Protein AF-A0AA88XIC8-F1 (afdb_monomer)

Sequence (146 aa):
MYLVDIFAEWHKADPNVLYVILGPVVSLILNKCSDKVARLMLDGIIYMNELSQEDTHACMRQSFSLVNSSISEGMAAVILEAMDLCIPVIARQNDGNCSLISNGNTGFIYNTPQVGTYDKGSAVLLSLLVFVLPSICLSVSPFFVC

Structure (mmCIF, N/CA/C/O backbone):
data_AF-A0AA88XIC8-F1
#
_entry.id   AF-A0AA88XIC8-F1
#
loop_
_atom_site.group_PDB
_atom_site.id
_atom_site.type_symbol
_atom_site.label_atom_id
_atom_site.label_alt_id
_atom_site.label_comp_id
_atom_site.label_asym_id
_atom_site.label_entity_id
_atom_site.label_seq_id
_atom_site.pdbx_PDB_ins_code
_atom_site.Cartn_x
_atom_site.Cartn_y
_atom_site.Cartn_z
_atom_site.occupancy
_atom_site.B_iso_or_equiv
_atom_site.auth_seq_id
_atom_site.auth_comp_id
_atom_site.auth_asym_id
_atom_site.auth_atom_id
_atom_site.pdbx_PDB_model_num
ATOM 1 N N . MET A 1 1 ? 11.951 -7.388 -1.186 1.00 57.19 1 MET A N 1
ATOM 2 C CA . MET A 1 1 ? 11.344 -6.454 -2.161 1.00 57.19 1 MET A CA 1
ATOM 3 C C . MET A 1 1 ? 10.651 -7.257 -3.271 1.00 57.19 1 MET A C 1
ATOM 5 O O . MET A 1 1 ? 10.940 -7.074 -4.437 1.00 57.19 1 MET A O 1
ATOM 9 N N . TYR A 1 2 ? 9.778 -8.198 -2.894 1.00 66.81 2 TYR A N 1
ATOM 10 C CA . TYR A 1 2 ? 9.186 -9.186 -3.814 1.00 66.81 2 TYR A CA 1
ATOM 11 C C . TYR A 1 2 ? 8.039 -8.608 -4.655 1.00 66.81 2 TYR A C 1
ATOM 13 O O . TYR A 1 2 ? 7.889 -8.949 -5.818 1.00 66.81 2 TYR A O 1
ATOM 21 N N . LEU A 1 3 ? 7.262 -7.688 -4.078 1.00 77.75 3 LEU A N 1
ATOM 22 C CA . LEU A 1 3 ? 6.102 -7.105 -4.751 1.00 77.75 3 LEU A CA 1
ATOM 23 C C . LEU A 1 3 ? 6.481 -6.193 -5.920 1.00 77.75 3 LEU A C 1
ATOM 25 O O . LEU A 1 3 ? 5.760 -6.157 -6.903 1.00 77.75 3 LEU A O 1
ATOM 29 N N . VAL A 1 4 ? 7.621 -5.504 -5.842 1.00 81.00 4 VAL A N 1
ATOM 30 C CA . VAL A 1 4 ? 8.040 -4.547 -6.877 1.00 81.00 4 VAL A CA 1
ATOM 31 C C . VAL A 1 4 ? 8.183 -5.222 -8.243 1.00 81.00 4 VAL A C 1
ATOM 33 O O . VAL A 1 4 ? 7.663 -4.708 -9.223 1.00 81.00 4 VAL A O 1
ATOM 36 N N . ASP A 1 5 ? 8.798 -6.405 -8.303 1.00 82.88 5 ASP A N 1
ATOM 37 C CA . ASP A 1 5 ? 8.941 -7.131 -9.573 1.00 82.88 5 ASP A CA 1
ATOM 38 C C . ASP A 1 5 ? 7.580 -7.564 -10.127 1.00 82.88 5 ASP A C 1
ATOM 40 O O . ASP A 1 5 ? 7.317 -7.421 -11.315 1.00 82.88 5 ASP A O 1
ATOM 44 N N . ILE A 1 6 ? 6.695 -8.066 -9.261 1.00 83.88 6 ILE A N 1
ATOM 45 C CA . ILE A 1 6 ? 5.367 -8.547 -9.664 1.00 83.88 6 ILE A CA 1
ATOM 46 C C . ILE A 1 6 ? 4.517 -7.403 -10.206 1.00 83.88 6 ILE A C 1
ATOM 48 O O . ILE A 1 6 ? 3.897 -7.556 -11.253 1.00 83.88 6 ILE A O 1
ATOM 52 N N . PHE A 1 7 ? 4.500 -6.260 -9.521 1.00 85.38 7 PHE A N 1
ATOM 53 C CA . PHE A 1 7 ? 3.735 -5.103 -9.972 1.00 85.38 7 PHE A CA 1
ATOM 54 C C . PHE A 1 7 ? 4.304 -4.492 -11.250 1.00 85.38 7 PHE A C 1
ATOM 56 O O . PHE A 1 7 ? 3.524 -4.066 -12.094 1.00 85.38 7 PHE A O 1
ATOM 63 N N . ALA A 1 8 ? 5.626 -4.509 -11.440 1.00 87.50 8 ALA A N 1
ATOM 64 C CA . ALA A 1 8 ? 6.226 -4.103 -12.707 1.00 87.50 8 ALA A CA 1
ATOM 65 C C . ALA A 1 8 ? 5.804 -5.040 -13.856 1.00 87.50 8 ALA A C 1
ATOM 67 O O . ALA A 1 8 ? 5.477 -4.580 -14.947 1.00 87.50 8 ALA A O 1
ATOM 68 N N . GLU A 1 9 ? 5.749 -6.356 -13.620 1.00 88.00 9 GLU A N 1
ATOM 69 C CA . GLU A 1 9 ? 5.227 -7.311 -14.608 1.00 88.00 9 GLU A CA 1
ATOM 70 C C . GLU A 1 9 ? 3.726 -7.118 -14.872 1.00 88.00 9 GLU A C 1
ATOM 72 O O . GLU A 1 9 ? 3.288 -7.170 -16.020 1.00 88.00 9 GLU A O 1
ATOM 77 N N . TRP A 1 10 ? 2.926 -6.842 -13.840 1.00 88.1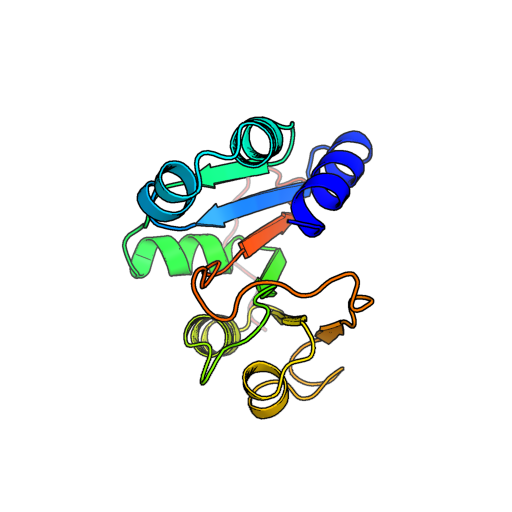2 10 TRP A N 1
ATOM 78 C CA . TRP A 1 10 ? 1.502 -6.544 -14.008 1.00 88.12 10 TRP A CA 1
ATOM 79 C C . TRP A 1 10 ? 1.271 -5.239 -14.766 1.00 88.12 10 TRP A C 1
ATOM 81 O O . TRP A 1 10 ? 0.399 -5.206 -15.626 1.00 88.12 10 TRP A O 1
ATOM 91 N N . HIS A 1 11 ? 2.088 -4.212 -14.531 1.00 88.31 11 HIS A N 1
ATOM 92 C CA . HIS A 1 11 ? 2.023 -2.956 -15.273 1.00 88.31 11 HIS A CA 1
ATOM 93 C C . HIS A 1 11 ? 2.295 -3.144 -16.772 1.00 88.31 11 HIS A C 1
ATOM 95 O O . HIS A 1 11 ? 1.649 -2.519 -17.610 1.00 88.31 11 HIS A O 1
ATOM 101 N N . LYS A 1 12 ? 3.214 -4.050 -17.141 1.00 90.88 12 LYS A N 1
ATOM 102 C CA . LYS A 1 12 ? 3.451 -4.399 -18.554 1.00 90.88 12 LYS A CA 1
ATOM 103 C C . LYS A 1 12 ? 2.220 -5.024 -19.214 1.00 90.88 12 LYS A C 1
ATOM 105 O O . LYS A 1 12 ? 2.022 -4.841 -20.412 1.00 90.88 12 LYS A O 1
ATOM 110 N N . ALA A 1 13 ? 1.432 -5.787 -18.456 1.00 90.12 13 ALA A N 1
ATOM 111 C CA . ALA A 1 13 ? 0.201 -6.406 -18.942 1.00 90.12 13 ALA A CA 1
ATOM 112 C C . ALA A 1 13 ? -0.984 -5.423 -18.953 1.00 90.12 13 ALA A C 1
ATOM 114 O O . ALA A 1 13 ? -1.810 -5.476 -19.863 1.00 90.12 13 ALA A O 1
ATOM 115 N N . ASP A 1 14 ? -1.050 -4.527 -17.969 1.00 85.62 14 ASP A N 1
ATOM 116 C CA . ASP A 1 14 ? -2.059 -3.479 -17.838 1.00 85.62 14 ASP A CA 1
ATOM 117 C C . ASP A 1 14 ? -1.420 -2.182 -17.299 1.00 85.62 14 ASP A C 1
ATOM 119 O O . ASP A 1 14 ? -1.152 -2.081 -16.096 1.00 85.62 14 ASP A O 1
ATOM 123 N N . PRO A 1 15 ? -1.222 -1.156 -18.153 1.00 87.19 15 PRO A N 1
ATOM 124 C CA . PRO A 1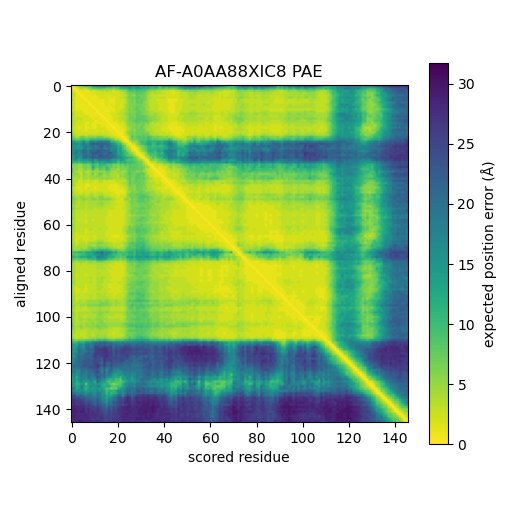 15 ? -0.614 0.116 -17.756 1.00 87.19 15 PRO A CA 1
ATOM 125 C C . PRO A 1 15 ? -1.378 0.887 -16.670 1.00 87.19 15 PRO A C 1
ATOM 127 O O . PRO A 1 15 ? -0.850 1.852 -16.118 1.00 87.19 15 PRO A O 1
ATOM 130 N N . ASN A 1 16 ? -2.615 0.495 -16.353 1.00 83.56 16 ASN A N 1
ATOM 131 C CA . ASN A 1 16 ? -3.384 1.103 -15.270 1.00 83.56 16 ASN A CA 1
ATOM 132 C C . ASN A 1 16 ? -2.979 0.591 -13.880 1.00 83.56 16 ASN A C 1
ATOM 134 O O . ASN A 1 16 ? -3.375 1.185 -12.875 1.00 83.56 16 ASN A O 1
ATOM 138 N N . VAL A 1 17 ? -2.209 -0.499 -13.807 1.00 85.06 17 VAL A N 1
ATOM 139 C CA . VAL A 1 17 ? -1.696 -1.047 -12.551 1.00 85.06 17 VAL A CA 1
ATOM 140 C C . VAL A 1 17 ? -0.451 -0.272 -12.145 1.00 85.06 17 VAL A C 1
ATOM 142 O O . VAL A 1 17 ? 0.592 -0.371 -12.781 1.00 85.06 17 VAL A O 1
ATOM 145 N N . LEU A 1 18 ? -0.553 0.486 -11.062 1.00 86.94 18 LEU A N 1
ATOM 146 C CA . LEU A 1 18 ? 0.531 1.266 -10.486 1.00 86.94 18 LEU A CA 1
ATOM 147 C C . LEU A 1 18 ? 0.768 0.843 -9.039 1.00 86.94 18 LEU A C 1
ATOM 149 O O . LEU A 1 18 ? -0.158 0.680 -8.238 1.00 86.94 18 LEU A O 1
ATOM 153 N N . TYR A 1 19 ? 2.041 0.712 -8.690 1.00 87.12 19 TYR A N 1
ATOM 154 C CA . TYR A 1 19 ? 2.483 0.421 -7.341 1.00 87.12 19 TYR A CA 1
ATOM 155 C C . TYR A 1 19 ? 3.168 1.636 -6.742 1.00 87.12 19 TYR A C 1
ATOM 157 O O . TYR A 1 19 ? 4.304 1.968 -7.086 1.00 87.12 19 TYR A O 1
ATOM 165 N N . VAL A 1 20 ? 2.450 2.307 -5.847 1.00 86.25 20 VAL A N 1
ATOM 166 C CA . VAL A 1 20 ? 2.884 3.549 -5.223 1.00 86.25 20 VAL A CA 1
ATOM 167 C C . VAL A 1 20 ? 3.435 3.250 -3.837 1.00 86.25 20 VAL A C 1
ATOM 169 O O . VAL A 1 20 ? 2.780 2.656 -2.983 1.00 86.25 20 VAL A O 1
ATOM 172 N N . ILE A 1 21 ? 4.663 3.685 -3.605 1.00 83.62 21 ILE A N 1
ATOM 173 C CA . ILE A 1 21 ? 5.388 3.497 -2.359 1.00 83.62 21 ILE A CA 1
ATOM 174 C C . ILE A 1 21 ? 5.572 4.867 -1.722 1.00 83.62 21 ILE A C 1
ATOM 176 O O . ILE A 1 21 ? 6.257 5.720 -2.287 1.00 83.62 21 ILE A O 1
ATOM 180 N N . LEU A 1 22 ? 4.975 5.059 -0.547 1.00 82.31 22 LEU A N 1
ATOM 181 C CA . LEU A 1 22 ? 5.125 6.272 0.248 1.00 82.31 22 LEU A CA 1
ATOM 182 C C . LEU A 1 22 ? 6.077 6.003 1.409 1.00 82.31 22 LEU A C 1
ATOM 184 O O . LEU A 1 22 ? 5.853 5.099 2.211 1.00 82.31 22 LEU A O 1
ATOM 188 N N . GLY A 1 23 ? 7.134 6.799 1.528 1.00 74.00 23 GLY A N 1
ATOM 189 C CA . GLY A 1 23 ? 7.988 6.737 2.708 1.00 74.00 23 GLY A CA 1
ATOM 190 C C . GLY A 1 23 ? 9.270 7.547 2.574 1.00 74.00 23 GLY A C 1
ATOM 191 O O . GLY A 1 23 ? 9.629 7.965 1.475 1.00 74.00 23 GLY A O 1
ATOM 192 N N . PRO A 1 24 ? 10.005 7.754 3.675 1.00 67.06 24 PRO A N 1
ATOM 193 C CA . PRO A 1 24 ? 11.195 8.594 3.681 1.00 67.06 24 PRO A CA 1
ATOM 194 C C . PRO A 1 24 ? 12.310 8.023 2.796 1.00 67.06 24 PRO A C 1
ATOM 196 O O . PRO A 1 24 ? 12.721 6.866 2.963 1.00 67.06 24 PRO A O 1
ATOM 199 N N . VAL A 1 25 ? 12.863 8.874 1.919 1.00 56.78 25 VAL A N 1
ATOM 200 C CA . VAL A 1 25 ? 13.970 8.558 0.978 1.00 56.78 25 VAL A CA 1
ATOM 201 C C . VAL A 1 25 ? 15.170 7.914 1.692 1.00 56.78 25 VAL A C 1
ATOM 203 O O . VAL A 1 25 ? 15.865 7.052 1.148 1.00 56.78 25 VAL A O 1
ATOM 206 N N . VAL A 1 26 ? 15.389 8.284 2.956 1.00 51.12 26 VAL A N 1
ATOM 207 C CA . VAL A 1 26 ? 16.479 7.790 3.813 1.00 51.12 26 VAL A CA 1
ATOM 208 C C . VAL A 1 26 ? 16.454 6.262 3.978 1.00 51.12 26 VAL A C 1
ATOM 210 O O . VAL A 1 26 ? 17.516 5.640 4.044 1.00 51.12 26 VAL A O 1
ATOM 213 N N . SER A 1 27 ? 15.275 5.630 3.959 1.00 52.34 27 SER A N 1
ATOM 214 C CA . SER A 1 27 ? 15.130 4.169 4.084 1.00 52.34 27 SER A CA 1
ATOM 215 C C . SER A 1 27 ? 15.763 3.385 2.917 1.00 52.34 27 SER A C 1
ATOM 217 O O . SER A 1 27 ? 16.226 2.250 3.090 1.00 52.34 27 SER A O 1
ATOM 219 N N . LEU A 1 28 ? 15.855 4.010 1.740 1.00 53.19 28 LEU A N 1
ATOM 220 C CA . LEU A 1 28 ? 16.453 3.434 0.534 1.00 53.19 28 LEU A CA 1
ATOM 221 C C . LEU A 1 28 ? 17.954 3.679 0.457 1.00 53.19 28 LEU A C 1
ATOM 223 O O . LEU A 1 28 ? 18.714 2.762 0.142 1.00 53.19 28 LEU A O 1
ATOM 227 N N . ILE A 1 29 ? 18.382 4.900 0.786 1.00 46.38 29 ILE A N 1
ATOM 228 C CA . ILE A 1 29 ? 19.786 5.317 0.702 1.00 46.38 29 ILE A CA 1
ATOM 229 C C . ILE A 1 29 ? 20.647 4.561 1.721 1.00 46.38 29 ILE A C 1
ATOM 231 O O . ILE A 1 29 ? 21.748 4.119 1.385 1.00 46.38 29 ILE A O 1
ATOM 235 N N . LEU A 1 30 ? 20.146 4.352 2.946 1.00 46.59 30 LEU A N 1
ATOM 236 C CA . LEU A 1 30 ? 20.901 3.675 4.009 1.00 46.59 30 LEU A CA 1
ATOM 237 C C . LEU A 1 30 ? 21.302 2.242 3.646 1.00 46.59 30 LEU A C 1
ATOM 239 O O . LEU A 1 30 ? 22.340 1.762 4.092 1.00 46.59 30 LEU A O 1
ATOM 243 N N . ASN A 1 31 ? 20.516 1.572 2.803 1.00 51.25 31 ASN A N 1
ATOM 244 C CA . ASN A 1 31 ? 20.767 0.182 2.455 1.00 51.25 31 ASN A CA 1
ATOM 245 C C 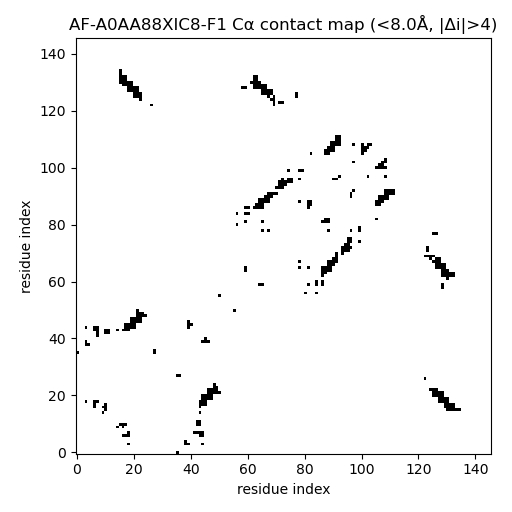. ASN A 1 31 ? 21.819 -0.014 1.352 1.00 51.25 31 ASN A C 1
ATOM 247 O O . ASN A 1 31 ? 22.207 -1.157 1.145 1.00 51.25 31 ASN A O 1
ATOM 251 N N . LYS A 1 32 ? 22.270 1.037 0.640 1.00 50.97 32 LYS A N 1
ATOM 252 C CA . LYS A 1 32 ? 23.300 0.995 -0.433 1.00 50.97 32 LYS A CA 1
ATOM 253 C C . LYS A 1 32 ? 23.221 -0.196 -1.418 1.00 50.97 32 LYS A C 1
ATOM 255 O O . LYS A 1 32 ? 24.205 -0.516 -2.078 1.00 50.97 32 LYS A O 1
ATOM 260 N N . CYS A 1 33 ? 22.074 -0.857 -1.558 1.00 57.12 33 CYS A N 1
ATOM 261 C CA . CYS A 1 33 ? 21.896 -1.934 -2.521 1.00 57.12 33 CYS A CA 1
ATOM 262 C C . CYS A 1 33 ? 21.500 -1.299 -3.852 1.00 57.12 33 CYS A C 1
ATOM 264 O O . CYS A 1 33 ? 20.357 -0.856 -3.992 1.00 57.12 33 CYS A O 1
ATOM 266 N N . SER A 1 34 ? 22.421 -1.286 -4.820 1.00 62.38 34 SER A N 1
ATOM 267 C CA . SER A 1 34 ? 22.168 -0.880 -6.213 1.00 62.38 34 SER A CA 1
ATOM 268 C C . SER A 1 34 ? 20.870 -1.472 -6.758 1.00 62.38 34 SER A C 1
ATOM 270 O O . SER A 1 34 ? 20.076 -0.782 -7.390 1.00 62.38 34 SER A O 1
ATOM 272 N N . ASP A 1 35 ? 20.608 -2.729 -6.411 1.00 68.19 35 ASP A N 1
ATOM 273 C CA . ASP A 1 35 ? 19.480 -3.495 -6.927 1.00 68.19 35 ASP A CA 1
ATOM 274 C C . ASP A 1 35 ? 18.135 -2.983 -6.404 1.00 68.19 35 ASP A C 1
ATOM 276 O O . ASP A 1 35 ? 17.142 -3.018 -7.125 1.00 68.19 35 ASP A O 1
ATOM 280 N N . LYS A 1 36 ? 18.082 -2.470 -5.165 1.00 66.75 36 LYS A N 1
ATOM 281 C CA . LYS A 1 36 ? 16.851 -1.881 -4.610 1.00 66.75 36 LYS A CA 1
ATOM 282 C C . LYS A 1 36 ? 16.512 -0.575 -5.319 1.00 66.75 36 LYS A C 1
ATOM 284 O O . LYS A 1 36 ? 15.349 -0.337 -5.613 1.00 66.75 36 LYS A O 1
ATOM 289 N N . VAL A 1 37 ? 17.522 0.247 -5.607 1.00 69.25 37 VAL A N 1
ATOM 290 C CA . VAL A 1 37 ? 17.333 1.513 -6.328 1.00 69.25 37 VAL A CA 1
ATOM 291 C C . VAL A 1 37 ? 16.890 1.245 -7.765 1.00 69.25 37 VAL A C 1
ATOM 293 O O . VAL A 1 37 ? 15.918 1.843 -8.210 1.00 69.25 37 VAL A O 1
ATOM 296 N N . ALA A 1 38 ? 17.525 0.291 -8.455 1.00 73.38 38 ALA A N 1
ATOM 297 C CA . ALA A 1 38 ? 17.139 -0.096 -9.812 1.00 73.38 38 ALA A CA 1
ATOM 298 C C . ALA A 1 38 ? 15.681 -0.582 -9.890 1.00 73.38 38 ALA A C 1
ATOM 300 O O . ALA A 1 38 ? 14.955 -0.218 -10.809 1.00 73.38 38 ALA A O 1
ATOM 301 N N . ARG A 1 39 ? 15.222 -1.345 -8.890 1.00 73.00 39 ARG A N 1
ATOM 302 C CA . ARG A 1 39 ? 13.836 -1.834 -8.813 1.00 73.00 39 ARG A CA 1
ATOM 303 C C . ARG A 1 39 ? 12.801 -0.720 -8.658 1.00 73.00 39 ARG A C 1
ATOM 305 O O . ARG A 1 39 ? 11.688 -0.871 -9.138 1.00 73.00 39 ARG A O 1
ATOM 312 N N . LEU A 1 40 ? 13.151 0.395 -8.019 1.00 76.25 40 LEU A N 1
ATOM 313 C CA . LEU A 1 40 ? 12.256 1.555 -7.917 1.00 76.25 40 LEU A CA 1
ATOM 314 C C . LEU A 1 40 ? 12.169 2.385 -9.195 1.00 76.25 40 LEU A C 1
ATOM 316 O O . LEU A 1 40 ? 11.311 3.252 -9.285 1.00 76.25 40 LEU A O 1
ATOM 320 N N . MET A 1 41 ? 13.065 2.144 -10.149 1.00 80.19 41 MET A N 1
ATOM 321 C CA . MET A 1 41 ? 13.058 2.799 -11.455 1.00 80.19 41 MET A CA 1
ATOM 322 C C . MET A 1 41 ? 12.331 1.961 -12.517 1.00 80.19 41 MET A C 1
ATOM 324 O O . MET A 1 41 ? 12.380 2.311 -13.692 1.00 80.19 41 MET A O 1
ATOM 328 N N . LEU A 1 42 ? 11.702 0.844 -12.131 1.00 84.12 42 LEU A N 1
ATOM 329 C CA . LEU A 1 42 ? 10.906 0.024 -13.042 1.00 84.12 42 LEU A CA 1
ATOM 330 C C . LEU A 1 42 ? 9.584 0.718 -13.390 1.00 84.12 42 LEU A C 1
ATOM 332 O O . LEU A 1 42 ? 8.981 1.382 -12.546 1.00 84.12 42 LEU A O 1
ATOM 336 N N . ASP A 1 43 ? 9.109 0.502 -14.616 1.00 87.19 43 ASP A N 1
ATOM 337 C CA . ASP A 1 43 ? 7.805 0.995 -15.059 1.00 87.19 43 ASP A CA 1
ATOM 338 C C . ASP A 1 43 ? 6.680 0.463 -14.159 1.00 87.19 43 ASP A C 1
ATOM 340 O O . ASP A 1 43 ? 6.703 -0.682 -13.700 1.00 87.19 43 ASP A O 1
ATOM 344 N N . GLY A 1 44 ? 5.695 1.318 -13.888 1.00 85.94 44 GLY A N 1
ATOM 345 C CA . GLY A 1 44 ? 4.590 1.011 -12.981 1.00 85.94 44 GLY A CA 1
ATOM 346 C C . GLY A 1 44 ? 4.922 1.127 -11.495 1.00 85.94 44 GLY A C 1
ATOM 347 O O . GLY A 1 44 ? 4.022 0.986 -10.669 1.00 85.94 44 GLY A O 1
ATOM 348 N N . ILE A 1 45 ? 6.177 1.413 -11.132 1.00 86.81 45 ILE A N 1
ATOM 349 C CA . ILE A 1 45 ? 6.603 1.616 -9.745 1.00 86.81 45 ILE A CA 1
ATOM 350 C C . ILE A 1 45 ? 6.821 3.106 -9.508 1.00 86.81 45 ILE A C 1
ATOM 352 O O . ILE A 1 45 ? 7.656 3.744 -10.143 1.00 86.81 45 ILE A O 1
ATOM 356 N N . ILE A 1 46 ? 6.071 3.668 -8.566 1.00 85.38 46 ILE A N 1
ATOM 357 C CA . ILE A 1 46 ? 6.159 5.081 -8.209 1.00 85.38 46 ILE A CA 1
ATOM 358 C C . ILE A 1 46 ? 6.622 5.162 -6.766 1.00 85.38 46 ILE A C 1
ATOM 360 O O . ILE A 1 46 ? 5.950 4.689 -5.855 1.00 85.38 46 ILE A O 1
ATOM 364 N N . TYR A 1 47 ? 7.771 5.785 -6.548 1.00 81.50 47 TYR A N 1
ATOM 365 C CA . TYR A 1 47 ? 8.266 6.070 -5.212 1.00 81.50 47 TYR A CA 1
ATOM 366 C C . TYR A 1 47 ? 8.112 7.559 -4.912 1.00 81.50 47 TYR A C 1
ATOM 368 O O . TYR A 1 47 ? 8.637 8.396 -5.648 1.00 81.50 47 TYR A O 1
ATOM 376 N N . MET A 1 48 ? 7.411 7.890 -3.828 1.00 79.75 48 MET A N 1
ATOM 377 C CA . MET A 1 48 ? 7.262 9.263 -3.350 1.00 79.75 48 MET A CA 1
ATOM 378 C C . MET A 1 48 ? 7.738 9.379 -1.905 1.00 79.75 48 MET A C 1
ATOM 380 O O . MET A 1 48 ? 7.694 8.422 -1.126 1.00 79.75 48 MET A O 1
ATOM 384 N N . ASN A 1 49 ? 8.205 10.577 -1.553 1.00 79.25 49 ASN A N 1
ATOM 385 C CA . ASN A 1 49 ? 8.554 10.881 -0.173 1.00 79.25 49 ASN A CA 1
ATOM 386 C C . ASN A 1 49 ? 7.297 10.877 0.714 1.00 79.25 49 ASN A C 1
ATOM 388 O O . ASN A 1 49 ? 6.171 10.813 0.221 1.00 79.25 49 ASN A O 1
ATOM 392 N N . GLU A 1 50 ? 7.499 10.958 2.026 1.00 77.12 50 GLU A N 1
ATOM 393 C CA . GLU A 1 50 ? 6.401 11.159 2.971 1.00 77.12 50 GLU A CA 1
ATOM 394 C C . GLU A 1 50 ? 5.528 12.362 2.580 1.00 77.12 50 GLU A C 1
ATOM 396 O O . GLU A 1 50 ? 6.027 13.422 2.190 1.00 77.12 50 GLU A O 1
ATOM 401 N N . LEU A 1 51 ? 4.215 12.159 2.655 1.00 82.75 51 LEU A N 1
ATOM 402 C CA . LEU A 1 51 ? 3.203 13.177 2.415 1.00 82.75 51 LEU A CA 1
ATOM 403 C C . LEU A 1 51 ? 2.604 13.620 3.750 1.00 82.75 51 LEU A C 1
ATOM 405 O O . LEU A 1 51 ? 2.786 12.964 4.780 1.00 82.75 51 LEU A O 1
ATOM 409 N N . SER A 1 52 ? 1.852 14.722 3.733 1.00 87.25 52 SER A N 1
ATOM 410 C CA . SER A 1 52 ? 1.001 15.054 4.873 1.00 87.25 52 SER A CA 1
ATOM 411 C C . SER A 1 52 ? -0.010 13.923 5.125 1.00 87.25 52 SER A C 1
ATOM 413 O O . SER A 1 52 ? -0.300 13.113 4.237 1.00 87.25 52 SER A O 1
ATOM 415 N N . GLN A 1 53 ? -0.558 13.844 6.339 1.00 85.81 53 GLN A N 1
ATOM 416 C CA . GLN A 1 53 ? -1.566 12.827 6.652 1.00 85.81 53 GLN A CA 1
ATOM 417 C C . GLN A 1 53 ? -2.810 12.977 5.760 1.00 85.81 53 GLN A C 1
ATOM 419 O O . GLN A 1 53 ? -3.332 11.986 5.259 1.00 85.81 53 GLN A O 1
ATOM 424 N N . GLU A 1 54 ? -3.233 14.217 5.504 1.00 89.50 54 GLU A N 1
ATOM 425 C CA . GLU A 1 54 ? -4.372 14.523 4.635 1.00 89.50 54 GLU A CA 1
ATOM 426 C C . GLU A 1 54 ? -4.141 14.031 3.201 1.00 89.50 54 GLU A C 1
ATOM 428 O O . GLU A 1 54 ? -4.981 13.318 2.648 1.00 89.50 54 GLU A O 1
ATOM 433 N N . ASP A 1 55 ? -2.972 14.330 2.633 1.00 87.38 55 ASP A N 1
ATOM 434 C CA . ASP A 1 55 ? -2.606 13.888 1.284 1.00 87.38 55 ASP A CA 1
ATOM 435 C C . ASP A 1 55 ? -2.468 12.364 1.209 1.00 87.38 55 ASP A C 1
ATOM 437 O O . ASP A 1 55 ? -2.901 11.739 0.243 1.00 87.38 55 ASP A O 1
ATOM 441 N N . THR A 1 56 ? -1.922 11.740 2.256 1.00 86.44 56 THR A N 1
ATOM 442 C CA . THR A 1 56 ? -1.820 10.278 2.350 1.00 86.44 56 THR A CA 1
ATOM 443 C C . THR A 1 56 ? -3.205 9.637 2.316 1.00 86.44 56 THR A C 1
ATOM 445 O O . THR A 1 56 ? -3.436 8.692 1.560 1.00 86.44 56 THR A O 1
ATOM 448 N N . HIS A 1 57 ? -4.160 10.175 3.079 1.00 89.44 57 HIS A N 1
ATOM 449 C CA . HIS A 1 57 ? -5.545 9.701 3.083 1.00 89.44 57 HIS A CA 1
ATOM 450 C C . HIS A 1 57 ? -6.251 9.973 1.754 1.00 89.44 57 HIS A C 1
ATOM 452 O O . HIS A 1 57 ? -7.051 9.152 1.305 1.00 89.44 57 HIS A O 1
ATOM 458 N N . ALA A 1 58 ? -5.957 11.093 1.091 1.00 88.81 58 ALA A N 1
ATOM 459 C CA . ALA A 1 58 ? -6.452 11.364 -0.256 1.00 88.81 58 ALA A CA 1
ATOM 460 C C . ALA A 1 58 ? -5.934 10.321 -1.263 1.00 88.81 58 ALA A C 1
ATOM 462 O O . ALA A 1 58 ? -6.731 9.753 -2.012 1.00 88.81 58 ALA A O 1
ATOM 463 N N . CYS A 1 59 ? -4.640 9.988 -1.216 1.00 85.56 59 CYS A N 1
ATOM 464 C CA . CYS A 1 59 ? -4.059 8.916 -2.022 1.00 85.56 59 CYS A CA 1
ATOM 465 C C . CYS A 1 59 ? -4.697 7.553 -1.712 1.00 85.56 59 CYS A C 1
ATOM 467 O O . CYS A 1 59 ? -5.039 6.819 -2.637 1.00 85.56 59 CYS A O 1
ATOM 469 N N . MET A 1 60 ? -4.915 7.225 -0.433 1.00 87.00 60 MET A N 1
ATOM 470 C CA . MET A 1 60 ? -5.601 5.994 -0.020 1.00 87.00 60 MET A CA 1
ATOM 471 C C . MET A 1 60 ? -6.994 5.879 -0.633 1.00 87.00 60 MET A C 1
ATOM 473 O O . MET A 1 60 ? -7.318 4.846 -1.209 1.00 87.00 60 MET A O 1
ATOM 477 N N . ARG A 1 61 ? -7.794 6.951 -0.580 1.00 87.75 61 ARG A N 1
ATOM 478 C CA . ARG A 1 61 ? -9.153 6.966 -1.148 1.00 87.75 61 ARG A CA 1
ATOM 479 C C . ARG A 1 61 ? -9.192 6.811 -2.663 1.00 87.75 61 ARG A C 1
ATOM 481 O O . ARG A 1 61 ? -10.186 6.340 -3.201 1.00 87.75 61 ARG A O 1
ATOM 488 N N . GLN A 1 62 ? -8.135 7.233 -3.348 1.00 86.06 62 GLN A N 1
ATOM 489 C CA . GLN A 1 62 ? -8.001 7.080 -4.797 1.00 86.06 62 GLN A CA 1
ATOM 490 C C . GLN A 1 62 ? -7.377 5.737 -5.200 1.00 86.06 62 GLN A C 1
ATOM 492 O O . GLN A 1 62 ? -7.328 5.414 -6.387 1.00 86.06 62 GLN A O 1
ATOM 497 N N . SER A 1 63 ? -6.893 4.962 -4.230 1.00 85.69 63 SER A N 1
ATOM 498 C CA . SER A 1 63 ? -6.284 3.658 -4.459 1.00 85.69 63 SER A CA 1
ATOM 499 C C . SER A 1 63 ? -7.333 2.558 -4.484 1.00 85.69 63 SER A C 1
ATOM 501 O O . SER A 1 63 ? -8.376 2.642 -3.841 1.00 85.69 63 SER A O 1
ATOM 503 N N . PHE A 1 64 ? -7.020 1.475 -5.190 1.00 88.00 64 PHE A N 1
ATOM 504 C CA . PHE A 1 64 ? -7.868 0.289 -5.190 1.00 88.00 64 PHE A CA 1
ATOM 505 C C . PHE A 1 64 ? -7.746 -0.482 -3.870 1.00 88.00 64 PHE A C 1
ATOM 507 O O . PHE A 1 64 ? -8.725 -1.009 -3.348 1.00 88.00 64 PHE A O 1
ATOM 514 N N . SER A 1 65 ? -6.528 -0.569 -3.332 1.00 89.44 65 SER A N 1
ATOM 515 C CA . SER A 1 65 ? -6.255 -1.274 -2.084 1.00 89.44 65 SER A CA 1
ATOM 516 C C . SER A 1 65 ? -4.944 -0.803 -1.459 1.00 89.44 65 SER A C 1
ATOM 518 O O . SER A 1 65 ? -4.003 -0.411 -2.155 1.00 89.44 65 SER A O 1
ATOM 520 N N . LEU A 1 66 ? -4.866 -0.891 -0.133 1.00 90.94 66 LEU A N 1
ATOM 521 C CA . LEU A 1 66 ? -3.611 -0.822 0.600 1.00 90.94 66 LEU A CA 1
ATOM 522 C C . LEU A 1 66 ? -2.967 -2.212 0.663 1.00 90.94 66 LEU A C 1
ATOM 524 O O . LEU A 1 66 ? -3.598 -3.178 1.090 1.00 90.94 66 LEU A O 1
ATOM 528 N N . VAL A 1 67 ? -1.677 -2.294 0.345 1.00 88.00 67 VAL A N 1
ATOM 529 C CA . VAL A 1 67 ? -0.853 -3.482 0.560 1.00 88.00 67 VAL A CA 1
ATOM 530 C C . VAL A 1 67 ? 0.165 -3.240 1.672 1.00 88.00 67 VAL A C 1
ATOM 532 O O . VAL A 1 67 ? 1.078 -2.423 1.550 1.00 88.00 67 VAL A O 1
ATOM 535 N N . ASN A 1 68 ? 0.074 -4.017 2.750 1.00 87.06 68 ASN A N 1
ATOM 536 C CA . ASN A 1 68 ? 1.142 -4.110 3.739 1.00 87.06 68 ASN A CA 1
ATOM 537 C C . ASN A 1 68 ? 2.022 -5.342 3.452 1.00 87.06 68 ASN A C 1
ATOM 539 O O . ASN A 1 68 ? 1.546 -6.476 3.353 1.00 87.06 68 ASN A O 1
ATOM 543 N N . SER A 1 69 ? 3.332 -5.127 3.306 1.00 80.81 69 SER A N 1
ATOM 544 C CA . SER A 1 69 ? 4.301 -6.189 3.004 1.00 80.81 69 SER A CA 1
ATOM 545 C C . SER A 1 69 ? 5.414 -6.376 4.027 1.00 80.81 69 SER A C 1
ATOM 547 O O . SER A 1 69 ? 6.340 -7.161 3.779 1.00 80.81 69 SER A O 1
ATOM 549 N N . SER A 1 70 ? 5.306 -5.712 5.176 1.00 77.88 70 SER A N 1
ATOM 550 C CA . SER A 1 70 ? 6.283 -5.773 6.257 1.00 77.88 70 SER A CA 1
ATOM 551 C C . SER A 1 70 ? 6.493 -7.193 6.786 1.00 77.88 70 SER A C 1
ATOM 553 O O . SER A 1 70 ? 5.576 -8.010 6.853 1.00 77.88 70 SER A O 1
ATOM 555 N N . ILE A 1 71 ? 7.745 -7.507 7.135 1.00 74.50 71 ILE A N 1
ATOM 556 C CA . ILE A 1 71 ? 8.138 -8.828 7.655 1.00 74.50 71 ILE A CA 1
ATOM 557 C C . ILE A 1 71 ? 7.674 -8.992 9.105 1.00 74.50 71 ILE A C 1
ATOM 559 O O . ILE A 1 71 ? 7.201 -10.058 9.486 1.00 74.50 71 ILE A O 1
ATOM 563 N N . SER A 1 72 ? 7.811 -7.932 9.899 1.00 68.88 72 SER A N 1
ATOM 564 C CA . SER A 1 72 ? 7.396 -7.874 11.294 1.00 68.88 72 SER A CA 1
ATOM 565 C C . SER A 1 72 ? 6.907 -6.464 11.595 1.00 68.88 72 SER A C 1
ATOM 567 O O . SER A 1 72 ? 7.597 -5.495 11.275 1.00 68.88 72 SER A O 1
ATOM 569 N N . GLU A 1 73 ? 5.729 -6.369 12.198 1.00 64.56 73 GLU A N 1
ATOM 570 C CA . GLU A 1 73 ? 5.156 -5.144 12.738 1.00 64.56 73 GLU A CA 1
ATOM 571 C C . GLU A 1 73 ? 4.462 -5.461 14.061 1.00 64.56 73 GLU A C 1
ATOM 573 O O . GLU A 1 73 ? 3.921 -6.550 14.237 1.00 64.56 73 GLU A O 1
ATOM 578 N N . GLY A 1 74 ? 4.503 -4.509 14.995 1.00 68.12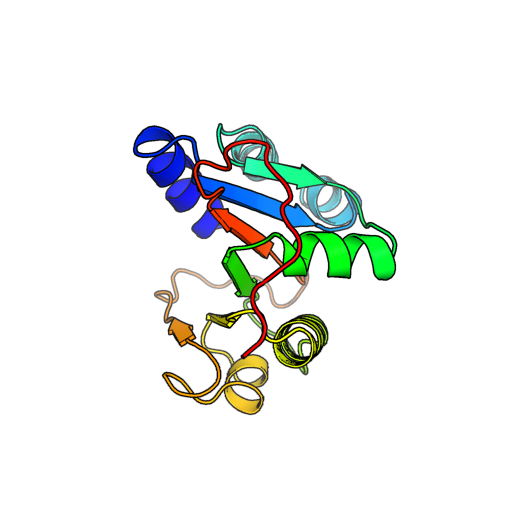 74 GLY A N 1
ATOM 579 C CA . GLY A 1 74 ? 3.733 -4.603 16.234 1.00 68.12 74 GLY A CA 1
ATOM 580 C C . GLY A 1 74 ? 2.257 -4.325 15.962 1.00 68.12 74 GLY A C 1
ATOM 581 O O . GLY A 1 74 ? 1.434 -5.230 15.997 1.00 68.12 74 GLY A O 1
ATOM 582 N N . MET A 1 75 ? 1.938 -3.068 15.645 1.00 73.81 75 MET A N 1
ATOM 583 C CA . MET A 1 75 ? 0.601 -2.639 15.240 1.00 73.81 75 MET A CA 1
ATOM 584 C C . MET A 1 75 ? 0.722 -1.669 14.066 1.00 73.81 75 MET A C 1
ATOM 586 O O . MET A 1 75 ? 1.280 -0.580 14.208 1.00 73.81 75 MET A O 1
ATOM 590 N N . ALA A 1 76 ? 0.210 -2.080 12.910 1.00 80.31 76 ALA A N 1
ATOM 591 C CA . ALA A 1 76 ? 0.296 -1.308 11.681 1.00 80.31 76 ALA A CA 1
ATOM 592 C C . ALA A 1 76 ? -0.757 -0.192 11.670 1.00 80.31 76 ALA A C 1
ATOM 594 O O . ALA A 1 76 ? -1.901 -0.419 11.277 1.00 80.31 76 ALA A O 1
ATOM 595 N N . ALA A 1 77 ? -0.376 1.024 12.074 1.00 86.06 77 ALA A N 1
ATOM 596 C CA . ALA A 1 77 ? -1.276 2.184 12.071 1.00 86.06 77 ALA A CA 1
ATOM 597 C C . ALA A 1 77 ? -1.912 2.421 10.690 1.00 86.06 77 ALA A C 1
ATOM 599 O O . ALA A 1 77 ? -3.109 2.658 10.596 1.00 86.06 77 ALA A O 1
ATOM 600 N N . VAL A 1 78 ? -1.149 2.218 9.613 1.00 85.25 78 VAL A N 1
ATOM 601 C CA . VAL A 1 78 ? -1.655 2.345 8.240 1.00 85.25 78 VAL A CA 1
ATOM 602 C C . VAL A 1 78 ? -2.797 1.372 7.918 1.00 85.25 78 VAL A C 1
ATOM 604 O O . VAL A 1 78 ? -3.698 1.714 7.159 1.00 85.25 78 VAL A O 1
ATOM 607 N N . ILE A 1 79 ? -2.796 0.165 8.495 1.00 90.00 79 ILE A N 1
ATOM 608 C CA . ILE A 1 79 ? -3.893 -0.790 8.291 1.00 90.00 79 ILE A CA 1
ATOM 609 C C . ILE A 1 79 ? -5.163 -0.244 8.941 1.00 90.00 79 ILE A C 1
ATOM 611 O O . ILE A 1 79 ? -6.217 -0.272 8.317 1.00 90.00 79 ILE A O 1
ATOM 615 N N . LEU A 1 80 ? -5.051 0.304 10.153 1.00 91.94 80 LEU A N 1
ATOM 616 C CA . LEU A 1 80 ? -6.179 0.924 10.848 1.00 91.94 80 LEU A CA 1
ATOM 617 C C . LEU A 1 80 ? -6.702 2.153 10.100 1.00 91.94 80 LEU A C 1
ATOM 619 O O . LEU A 1 80 ? -7.909 2.285 9.938 1.00 91.94 80 LEU A O 1
ATOM 623 N N . GLU A 1 81 ? -5.812 3.010 9.598 1.00 91.38 81 GLU A N 1
ATOM 624 C CA . GLU A 1 81 ? -6.191 4.172 8.787 1.00 91.38 81 GLU A CA 1
ATOM 625 C C . GLU A 1 81 ? -6.906 3.752 7.497 1.0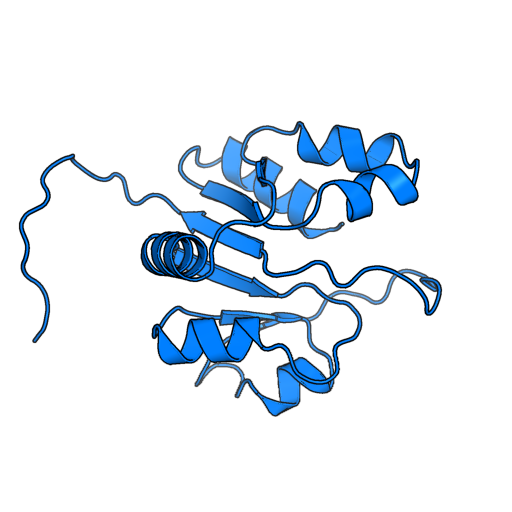0 91.38 81 GLU A C 1
ATOM 627 O O . GLU A 1 81 ? -7.953 4.298 7.168 1.00 91.38 81 GLU A O 1
ATOM 632 N N . ALA A 1 82 ? -6.406 2.737 6.786 1.00 91.12 82 ALA A N 1
ATOM 633 C CA . ALA A 1 82 ? -7.078 2.232 5.591 1.00 91.12 82 ALA A CA 1
ATOM 634 C C . ALA A 1 82 ? -8.447 1.613 5.906 1.00 91.12 82 ALA A C 1
ATOM 636 O O . ALA A 1 82 ? -9.396 1.839 5.159 1.00 91.12 82 ALA A O 1
ATOM 637 N N . MET A 1 83 ? -8.570 0.877 7.015 1.00 92.81 83 MET A N 1
ATOM 638 C CA . MET A 1 83 ? -9.849 0.321 7.463 1.00 92.81 83 MET A CA 1
ATOM 639 C C . MET A 1 83 ? -10.855 1.418 7.836 1.00 92.81 83 MET A C 1
ATOM 641 O O . MET A 1 83 ? -12.020 1.302 7.463 1.00 92.81 83 MET A O 1
ATOM 645 N N . ASP A 1 84 ? -10.417 2.486 8.512 1.00 94.50 84 ASP A N 1
ATOM 646 C CA . ASP A 1 84 ? -11.249 3.656 8.841 1.00 94.50 84 ASP A CA 1
ATOM 647 C C . ASP A 1 84 ? -11.729 4.391 7.579 1.00 94.50 84 ASP A C 1
ATOM 649 O O . ASP A 1 84 ? -12.878 4.817 7.479 1.00 94.50 84 ASP A O 1
ATOM 653 N N . LEU A 1 85 ? -10.874 4.449 6.555 1.00 92.00 85 LEU A N 1
ATOM 654 C CA . LEU A 1 85 ? -11.204 4.988 5.236 1.00 92.00 85 LEU A CA 1
ATOM 655 C C . LEU A 1 85 ? -11.995 4.016 4.342 1.00 92.00 85 LEU A C 1
ATOM 657 O O . LEU A 1 85 ? -12.253 4.344 3.183 1.00 92.00 85 LEU A O 1
ATOM 661 N N . CYS A 1 86 ? -12.377 2.841 4.853 1.00 93.25 86 CYS A N 1
ATOM 662 C CA . CYS A 1 86 ? -13.067 1.779 4.114 1.00 93.25 86 CYS A CA 1
ATOM 663 C C . CYS A 1 86 ? -12.314 1.297 2.858 1.00 93.25 86 CYS A C 1
ATOM 665 O O . CYS A 1 86 ? -12.931 0.862 1.883 1.00 93.25 86 CYS A O 1
ATOM 667 N N . ILE A 1 87 ? -10.981 1.360 2.868 1.00 89.81 87 ILE A N 1
ATOM 668 C CA . ILE A 1 87 ? -10.129 0.903 1.769 1.00 89.81 87 ILE A CA 1
ATOM 669 C C . ILE A 1 87 ? -9.758 -0.567 1.983 1.00 89.81 87 ILE A C 1
ATOM 671 O O . ILE A 1 87 ? -9.296 -0.926 3.069 1.00 89.81 87 ILE A O 1
ATOM 675 N N . PRO A 1 88 ? -9.906 -1.436 0.964 1.00 90.62 88 PRO A N 1
ATOM 676 C CA . PRO A 1 88 ? -9.511 -2.833 1.073 1.00 90.62 88 PRO A CA 1
ATOM 677 C C . PRO A 1 88 ? -8.039 -2.974 1.459 1.00 90.62 88 PRO A C 1
ATOM 679 O O . PRO A 1 88 ? -7.165 -2.358 0.843 1.00 90.62 88 PRO A O 1
ATOM 682 N N . VAL A 1 89 ? -7.755 -3.835 2.435 1.00 91.19 89 VAL A N 1
ATOM 683 C CA . VAL A 1 89 ? -6.387 -4.093 2.898 1.00 91.19 89 VAL A CA 1
ATOM 684 C C . VAL A 1 89 ? -5.954 -5.504 2.526 1.00 91.19 89 VAL A C 1
ATOM 686 O O . VAL A 1 89 ? -6.657 -6.479 2.791 1.00 91.19 89 VAL A O 1
ATOM 689 N N . ILE A 1 90 ? -4.760 -5.611 1.951 1.00 90.19 90 ILE A N 1
ATOM 690 C CA . ILE A 1 90 ? -4.056 -6.862 1.686 1.00 90.19 90 ILE A CA 1
ATOM 691 C C . ILE A 1 90 ? -2.760 -6.836 2.498 1.00 90.19 90 ILE A C 1
ATOM 693 O O . ILE A 1 90 ? -1.919 -5.965 2.305 1.00 90.19 90 ILE A O 1
ATOM 697 N N . ALA A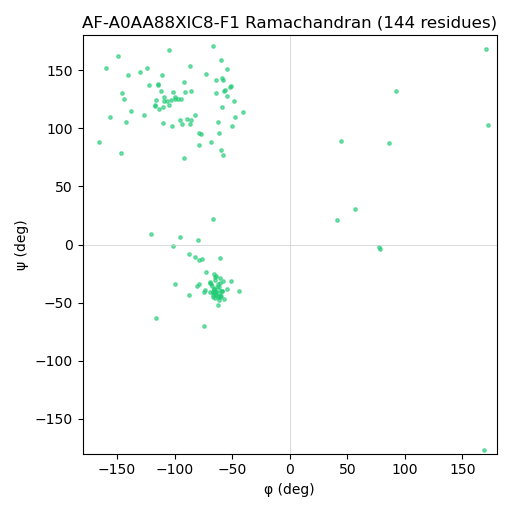 1 91 ? -2.556 -7.779 3.408 1.00 88.81 91 ALA A N 1
ATOM 698 C CA . ALA A 1 91 ? -1.413 -7.754 4.316 1.00 88.81 91 ALA A CA 1
ATOM 699 C C . ALA A 1 91 ? -0.654 -9.082 4.344 1.00 88.81 91 ALA A C 1
ATOM 701 O O . ALA A 1 91 ? -1.231 -10.158 4.187 1.00 88.81 91 ALA A O 1
ATOM 702 N N . ARG A 1 92 ? 0.662 -9.020 4.570 1.00 87.00 92 ARG A N 1
ATOM 703 C CA . ARG A 1 92 ? 1.468 -10.222 4.822 1.00 87.00 92 ARG A CA 1
ATOM 704 C C . ARG A 1 92 ? 1.013 -10.881 6.125 1.00 87.00 92 ARG A C 1
ATOM 706 O O . ARG A 1 92 ? 0.792 -10.180 7.111 1.00 87.00 92 ARG A O 1
ATOM 713 N N . GLN A 1 93 ? 0.984 -12.214 6.154 1.00 88.00 93 GLN A N 1
ATOM 714 C CA . GLN A 1 93 ? 0.811 -12.977 7.390 1.00 88.00 93 GLN A CA 1
ATOM 715 C C . GLN A 1 93 ? 1.974 -12.716 8.368 1.00 88.00 93 GLN A C 1
ATOM 717 O O . GLN A 1 93 ? 3.088 -13.206 8.178 1.00 88.00 93 GLN A O 1
ATOM 722 N N . ASN A 1 94 ? 1.703 -11.934 9.411 1.00 86.19 94 ASN A N 1
ATOM 723 C CA . ASN A 1 94 ? 2.539 -11.744 10.595 1.00 86.19 94 ASN A CA 1
ATOM 724 C C . ASN A 1 94 ? 1.624 -11.460 11.801 1.00 86.19 94 ASN A C 1
ATOM 726 O O . ASN A 1 94 ? 0.456 -11.118 11.608 1.00 86.19 94 ASN A O 1
ATOM 730 N N . ASP A 1 95 ? 2.127 -11.613 13.028 1.00 87.19 95 ASP A N 1
ATOM 731 C CA . ASP A 1 95 ? 1.286 -11.532 14.234 1.00 87.19 95 ASP A CA 1
ATOM 732 C C . ASP A 1 95 ? 0.559 -10.182 14.361 1.00 87.19 95 ASP A C 1
ATOM 734 O O . ASP A 1 95 ? -0.628 -10.152 14.686 1.00 87.19 95 ASP A O 1
ATOM 738 N N . GLY A 1 96 ? 1.230 -9.074 14.024 1.00 87.56 96 GLY A N 1
ATOM 739 C CA . GLY A 1 96 ? 0.640 -7.733 14.045 1.00 87.56 96 GLY A CA 1
ATOM 740 C C . GLY A 1 96 ? -0.527 -7.585 13.068 1.00 87.56 96 GLY A C 1
ATOM 741 O O . GLY A 1 96 ? -1.631 -7.216 13.462 1.00 87.56 96 GLY A O 1
ATOM 742 N N . ASN A 1 97 ? -0.333 -7.950 11.803 1.00 89.94 97 ASN A N 1
ATOM 743 C CA . ASN A 1 97 ? -1.367 -7.865 10.771 1.00 89.94 97 ASN A CA 1
ATOM 744 C C . ASN A 1 97 ? -2.525 -8.836 11.044 1.00 89.94 97 ASN A C 1
ATOM 746 O O . ASN A 1 97 ? -3.686 -8.460 10.899 1.00 89.94 97 ASN A O 1
ATOM 750 N N . CYS A 1 98 ? -2.224 -10.063 11.484 1.00 89.94 98 CYS A N 1
ATOM 751 C CA . CYS A 1 98 ? -3.228 -11.069 11.842 1.00 89.94 98 CYS A CA 1
ATOM 752 C C . CYS A 1 98 ? -4.065 -10.664 13.063 1.00 89.94 98 CYS A C 1
ATOM 754 O O . CYS A 1 98 ? -5.195 -11.125 13.195 1.00 89.94 98 CYS A O 1
ATOM 756 N N . SER A 1 99 ? -3.536 -9.811 13.947 1.00 91.94 99 SER A N 1
ATOM 757 C CA . SER A 1 99 ? -4.307 -9.269 15.071 1.00 91.94 99 SER A CA 1
ATOM 758 C C . SER A 1 99 ? -5.345 -8.222 14.646 1.00 91.94 99 SER A C 1
ATOM 760 O O . SER A 1 99 ? -6.338 -8.035 15.345 1.00 91.94 99 SER A O 1
ATOM 762 N N . LEU A 1 100 ? -5.134 -7.564 13.498 1.00 91.62 100 LEU A N 1
ATOM 763 C CA . LEU A 1 100 ? -5.999 -6.498 12.978 1.00 91.62 100 LEU A CA 1
ATOM 764 C C . LEU A 1 100 ? -6.965 -6.988 11.888 1.00 91.62 100 LEU A C 1
ATOM 766 O O . LEU A 1 100 ? -8.088 -6.496 11.783 1.00 91.62 100 LEU A O 1
ATOM 770 N N . ILE A 1 101 ? -6.541 -7.953 11.067 1.00 91.81 101 ILE A N 1
ATOM 771 C CA . ILE A 1 101 ? -7.276 -8.391 9.875 1.00 91.81 101 ILE A CA 1
ATOM 772 C C . ILE A 1 101 ? -7.873 -9.781 10.086 1.00 91.81 101 ILE A C 1
ATOM 774 O O . ILE A 1 101 ? -7.168 -10.769 10.282 1.00 91.81 101 ILE A O 1
ATOM 778 N N . SER A 1 102 ? -9.192 -9.874 9.926 1.00 92.94 102 SER A N 1
ATOM 779 C CA . SER A 1 102 ? -9.898 -11.141 9.757 1.00 92.94 102 SER A CA 1
ATOM 780 C C . SER A 1 102 ? -9.894 -11.515 8.278 1.00 92.94 102 SER A C 1
ATOM 782 O O . SER A 1 102 ? -10.638 -10.930 7.487 1.00 92.94 102 SER A O 1
ATOM 784 N N . ASN A 1 103 ? -9.041 -12.471 7.901 1.00 91.94 103 ASN A N 1
ATOM 785 C CA . ASN A 1 103 ? -8.837 -12.865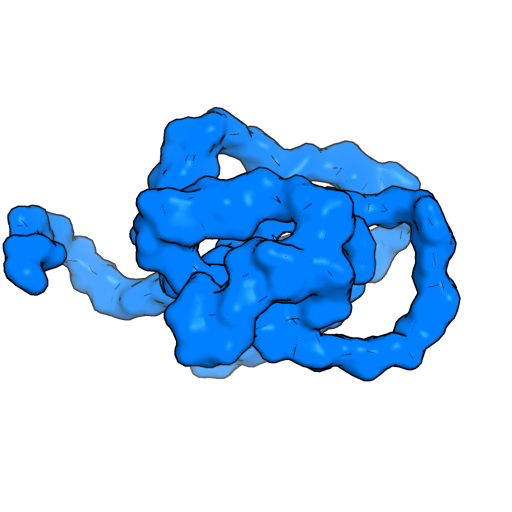 6.507 1.00 91.94 103 ASN A CA 1
ATOM 786 C C . ASN A 1 103 ? -10.153 -13.250 5.803 1.00 91.94 103 ASN A C 1
ATOM 788 O O . ASN A 1 103 ? -10.901 -14.094 6.294 1.00 91.94 103 ASN A O 1
ATOM 792 N N . GLY A 1 104 ? -10.413 -12.642 4.645 1.00 88.81 104 GLY A N 1
ATOM 793 C CA . GLY A 1 104 ? -11.627 -12.830 3.848 1.00 88.81 104 GLY A CA 1
ATOM 794 C C . GLY A 1 104 ? -12.859 -12.085 4.370 1.00 88.81 104 GLY A C 1
ATOM 795 O O . GLY A 1 104 ? -13.903 -12.154 3.729 1.00 88.81 104 GLY A O 1
ATOM 796 N N . ASN A 1 105 ? -12.752 -11.381 5.502 1.00 91.06 105 ASN A N 1
ATOM 797 C CA . ASN A 1 105 ? -13.840 -10.596 6.087 1.00 91.06 105 ASN A CA 1
ATOM 798 C C . ASN A 1 105 ? -13.507 -9.096 6.111 1.00 91.06 105 ASN A C 1
ATOM 800 O O . ASN A 1 105 ? -14.159 -8.313 5.432 1.00 91.06 105 ASN A O 1
ATOM 804 N N . THR A 1 106 ? -12.464 -8.692 6.845 1.00 90.75 106 THR A N 1
ATOM 805 C CA . THR A 1 106 ? -12.063 -7.273 6.966 1.00 90.75 106 THR A CA 1
ATOM 806 C C . THR A 1 106 ? -10.863 -6.899 6.094 1.00 90.75 106 THR A C 1
ATOM 808 O O . THR A 1 106 ? -10.437 -5.750 6.068 1.00 90.75 106 THR A O 1
ATOM 811 N N . GLY A 1 107 ? -10.311 -7.872 5.373 1.00 92.75 107 GLY A N 1
ATOM 812 C CA . GLY A 1 107 ? -9.172 -7.725 4.476 1.00 92.75 107 GLY A CA 1
ATOM 813 C C . GLY A 1 107 ? -8.649 -9.094 4.054 1.00 92.75 107 GLY A C 1
ATOM 814 O O . GLY A 1 107 ? -9.204 -10.128 4.434 1.00 92.75 107 GLY A O 1
ATOM 815 N N . PHE A 1 108 ? -7.565 -9.115 3.287 1.00 91.94 108 PHE A N 1
ATOM 816 C CA . PHE A 1 108 ? -6.922 -10.345 2.834 1.00 91.94 108 PHE A CA 1
ATOM 817 C C . PHE A 1 108 ? -5.533 -10.495 3.435 1.00 91.94 108 PHE A C 1
ATOM 819 O O . PHE A 1 108 ? -4.748 -9.551 3.479 1.00 91.94 108 PHE A O 1
ATOM 826 N N . ILE A 1 109 ? -5.213 -11.712 3.860 1.00 90.25 109 ILE A N 1
ATOM 827 C CA . ILE A 1 109 ? -3.884 -12.076 4.334 1.00 90.25 109 ILE A CA 1
ATOM 828 C C . ILE A 1 109 ? -3.231 -12.994 3.306 1.00 90.25 109 ILE A C 1
ATOM 830 O O . ILE A 1 109 ? -3.801 -14.018 2.930 1.00 90.25 109 ILE A O 1
ATOM 834 N N . TYR A 1 110 ? -2.024 -12.638 2.864 1.00 86.50 110 TYR A N 1
ATOM 835 C CA . TYR A 1 110 ? -1.232 -13.465 1.960 1.00 86.50 110 TYR A CA 1
ATOM 836 C C . TYR A 1 110 ? 0.004 -14.041 2.647 1.00 86.50 110 TYR A C 1
ATOM 838 O O . TYR A 1 110 ? 0.670 -13.403 3.470 1.00 86.50 110 TYR A O 1
ATOM 846 N N . ASN A 1 111 ? 0.343 -15.258 2.230 1.00 79.75 111 ASN A N 1
ATOM 847 C CA . ASN A 1 111 ? 1.577 -15.922 2.609 1.00 79.75 111 ASN A CA 1
ATOM 848 C C . ASN A 1 111 ? 2.672 -15.624 1.592 1.00 79.75 111 ASN A C 1
ATOM 850 O O . ASN A 1 111 ? 2.443 -15.605 0.388 1.00 79.75 111 ASN A O 1
ATOM 854 N N . THR A 1 112 ? 3.889 -15.406 2.080 1.00 66.25 112 THR A N 1
ATOM 855 C CA . THR A 1 112 ? 5.092 -15.422 1.240 1.00 66.25 112 THR A CA 1
ATOM 856 C C . THR A 1 112 ? 5.945 -16.605 1.690 1.00 66.25 112 THR A C 1
ATOM 858 O O . THR A 1 112 ? 6.078 -16.786 2.903 1.00 66.25 112 THR A O 1
ATOM 861 N N . PRO A 1 113 ? 6.548 -17.404 0.791 1.00 49.69 113 PRO A N 1
ATOM 862 C CA . PRO A 1 113 ? 7.523 -18.399 1.219 1.00 49.69 113 PRO A CA 1
ATOM 863 C C . PRO A 1 113 ? 8.667 -17.711 1.980 1.00 49.69 113 PRO A C 1
ATOM 865 O O . PRO A 1 113 ? 9.204 -16.692 1.539 1.00 49.69 113 PRO A O 1
ATOM 868 N N . GLN A 1 114 ? 9.017 -18.259 3.147 1.00 47.25 114 GLN A N 1
ATOM 869 C CA . GLN A 1 114 ? 10.183 -17.859 3.932 1.00 47.25 114 GLN A CA 1
ATOM 870 C C . GLN A 1 114 ? 11.448 -18.268 3.171 1.00 47.25 114 GLN A C 1
ATOM 872 O O . GLN A 1 114 ? 11.962 -19.367 3.356 1.00 47.25 114 GLN A O 1
ATOM 877 N N . VAL A 1 115 ? 11.950 -17.411 2.285 1.00 35.16 115 VAL A N 1
ATOM 878 C CA . VAL A 1 115 ? 13.274 -17.612 1.689 1.00 35.16 115 VAL A CA 1
ATOM 879 C C . VAL A 1 115 ? 14.255 -16.671 2.373 1.00 35.16 115 VAL A C 1
ATOM 881 O O . VAL A 1 115 ? 14.293 -15.486 2.067 1.00 35.16 115 VAL A O 1
ATOM 884 N N . GLY A 1 116 ? 15.052 -17.234 3.284 1.00 35.03 116 GLY A N 1
ATOM 885 C CA . GLY A 1 116 ? 16.293 -16.642 3.783 1.00 35.03 116 GLY A CA 1
ATOM 886 C C . GLY A 1 116 ? 16.154 -15.788 5.042 1.00 35.03 116 GLY A C 1
ATOM 887 O O . GLY A 1 116 ? 15.295 -14.922 5.148 1.00 35.03 116 GLY A O 1
ATOM 888 N N . THR A 1 117 ? 17.037 -16.039 6.006 1.00 34.88 117 THR A N 1
ATOM 889 C CA . THR A 1 117 ? 17.324 -15.185 7.165 1.00 34.88 117 THR A CA 1
ATOM 890 C C . THR A 1 117 ? 17.522 -13.731 6.734 1.00 34.88 117 THR A C 1
ATOM 892 O O . THR A 1 117 ? 18.531 -13.406 6.113 1.00 34.88 117 THR A O 1
ATOM 895 N N . TYR A 1 118 ? 16.573 -12.863 7.081 1.00 39.66 118 TYR A N 1
ATOM 896 C CA . TYR A 1 118 ? 16.729 -11.413 6.991 1.00 39.66 118 TYR A CA 1
ATOM 897 C C . TYR A 1 118 ? 17.023 -10.869 8.387 1.00 39.66 118 TYR A C 1
ATOM 899 O O . TYR A 1 118 ? 16.351 -11.238 9.354 1.00 39.66 118 TYR A O 1
ATOM 907 N N . ASP A 1 119 ? 18.061 -10.037 8.484 1.00 33.22 119 ASP A N 1
ATOM 908 C CA . ASP A 1 119 ? 18.518 -9.437 9.732 1.00 33.22 119 ASP A CA 1
ATOM 909 C C . ASP A 1 119 ? 17.368 -8.767 10.487 1.00 33.22 119 ASP A C 1
ATOM 911 O O . ASP A 1 119 ? 16.548 -8.044 9.920 1.00 33.22 119 ASP A O 1
ATOM 915 N N . LYS A 1 120 ? 17.332 -9.001 11.802 1.00 31.47 120 LYS A N 1
ATOM 916 C CA . LYS A 1 120 ? 16.323 -8.506 12.756 1.00 31.47 120 LYS A CA 1
ATOM 917 C C . LYS A 1 120 ? 16.344 -6.982 12.961 1.00 31.47 120 LYS A C 1
ATOM 919 O O . LYS A 1 120 ? 15.868 -6.487 13.977 1.00 31.47 120 LYS A O 1
ATOM 924 N N . GLY A 1 121 ? 16.886 -6.223 12.020 1.00 32.22 121 GLY A N 1
ATOM 925 C CA . GLY A 1 121 ? 16.959 -4.778 12.090 1.00 32.22 121 GLY A CA 1
ATOM 926 C C . GLY A 1 121 ? 16.761 -4.181 10.711 1.00 32.22 121 GLY A C 1
ATOM 927 O O . GLY A 1 121 ? 17.553 -4.435 9.811 1.00 32.22 121 GLY A O 1
ATOM 928 N N . SER A 1 122 ? 15.786 -3.281 10.600 1.00 32.78 122 SER A N 1
ATOM 929 C CA . SER A 1 122 ? 15.643 -2.315 9.499 1.00 32.78 122 SER A CA 1
ATOM 930 C C . SER A 1 122 ? 14.892 -2.810 8.257 1.00 32.78 122 SER A C 1
ATOM 932 O O . SER A 1 122 ? 15.477 -3.215 7.257 1.00 32.78 122 SER A O 1
ATOM 934 N N . ALA A 1 123 ? 13.569 -2.666 8.277 1.00 33.06 123 ALA A N 1
ATOM 935 C CA . ALA A 1 123 ? 12.879 -1.677 7.441 1.00 33.06 123 ALA A CA 1
ATOM 936 C C . ALA A 1 123 ? 11.371 -1.908 7.564 1.00 33.06 123 ALA A C 1
ATOM 938 O O . ALA A 1 123 ? 10.810 -2.823 6.959 1.00 33.06 123 ALA A O 1
ATOM 939 N N . VAL A 1 124 ? 10.726 -1.053 8.354 1.00 32.84 124 VAL A N 1
ATOM 940 C CA . VAL A 1 124 ? 9.294 -0.785 8.248 1.00 32.84 124 VAL A CA 1
ATOM 941 C C . VAL A 1 124 ? 9.100 -0.214 6.845 1.00 32.84 124 VAL A C 1
ATOM 943 O O . VAL A 1 124 ? 9.397 0.954 6.606 1.00 32.84 124 VAL A O 1
ATOM 946 N N . LEU A 1 125 ? 8.736 -1.056 5.875 1.00 38.88 125 LEU A N 1
ATOM 947 C CA . LEU A 1 125 ? 8.332 -0.561 4.566 1.00 38.88 125 LEU A CA 1
ATOM 948 C C . LEU A 1 125 ? 6.892 -0.087 4.743 1.00 38.88 125 LEU A C 1
ATOM 950 O O . LEU A 1 125 ? 5.951 -0.865 4.599 1.00 38.88 125 LEU A O 1
ATOM 954 N N . LEU A 1 126 ? 6.781 1.163 5.197 1.00 43.56 126 LEU A N 1
ATOM 955 C CA . LEU A 1 126 ? 5.527 1.871 5.376 1.00 43.56 126 LEU A CA 1
ATOM 956 C C . LEU A 1 126 ? 4.689 1.702 4.101 1.00 43.56 126 LEU A C 1
ATOM 958 O O . LEU A 1 126 ? 5.150 2.014 3.006 1.00 43.56 126 LEU A O 1
ATOM 962 N N . SER A 1 127 ? 3.480 1.169 4.283 1.00 52.38 127 SER A N 1
ATOM 963 C CA . SER A 1 127 ? 2.288 1.501 3.498 1.00 52.38 127 SER A CA 1
ATOM 964 C C . SER A 1 127 ? 2.483 1.586 1.981 1.00 52.38 127 SER A C 1
ATOM 966 O O . SER A 1 127 ? 2.749 2.656 1.434 1.00 52.38 127 SER A O 1
ATOM 968 N N . LEU A 1 128 ? 2.312 0.458 1.287 1.00 57.31 128 LEU A N 1
ATOM 969 C CA . LEU A 1 128 ? 2.333 0.438 -0.173 1.00 57.31 128 LEU A CA 1
ATOM 970 C C . LEU A 1 128 ? 0.897 0.546 -0.678 1.00 57.31 128 LEU A C 1
ATOM 972 O O . LEU A 1 128 ? 0.032 -0.229 -0.280 1.00 57.31 128 LEU A O 1
ATOM 976 N N . LEU A 1 129 ? 0.631 1.519 -1.536 1.00 57.78 129 LEU A N 1
ATOM 977 C CA . LEU A 1 129 ? -0.679 1.743 -2.129 1.00 57.78 129 LEU A CA 1
ATOM 978 C C . LEU A 1 129 ? -0.704 1.154 -3.532 1.00 57.78 129 LEU A C 1
ATOM 980 O O . LEU A 1 129 ? 0.158 1.445 -4.362 1.00 57.78 129 LEU A O 1
ATOM 984 N N . VAL A 1 130 ? -1.697 0.309 -3.798 1.00 58.94 130 VAL A N 1
ATOM 985 C CA . VAL A 1 130 ? -1.952 -0.204 -5.141 1.00 58.94 130 VAL A CA 1
ATOM 986 C C . VAL A 1 130 ? -3.017 0.673 -5.770 1.00 58.94 130 VAL A C 1
ATOM 988 O O . VAL A 1 130 ? -4.200 0.606 -5.424 1.00 58.94 130 VAL A O 1
ATOM 991 N N . PHE A 1 131 ? -2.586 1.488 -6.723 1.00 60.06 131 PHE A N 1
ATOM 992 C CA . PHE A 1 131 ? -3.488 2.190 -7.612 1.00 60.06 131 PHE A CA 1
ATOM 993 C C . PHE A 1 131 ? -3.737 1.281 -8.808 1.00 60.06 131 PHE A C 1
ATOM 995 O O . PHE A 1 131 ? -2.862 1.094 -9.643 1.00 60.06 131 PHE A O 1
ATOM 1002 N N . VAL A 1 132 ? -4.932 0.711 -8.906 1.00 51.00 132 VAL A N 1
ATOM 1003 C CA . VAL A 1 132 ? -5.450 0.324 -10.218 1.00 51.00 132 VAL A CA 1
ATOM 1004 C C . VAL A 1 132 ? -6.268 1.521 -10.642 1.00 51.00 132 VAL A C 1
ATOM 1006 O O . VAL A 1 132 ? -7.337 1.743 -10.077 1.00 51.00 132 VAL A O 1
ATOM 1009 N N . LEU A 1 133 ? -5.743 2.344 -11.550 1.00 40.44 133 LEU A N 1
ATOM 1010 C CA . LEU A 1 133 ? -6.574 3.382 -12.142 1.00 40.44 133 LEU A CA 1
ATOM 1011 C C . LEU A 1 133 ? -7.746 2.644 -12.805 1.00 40.44 133 LEU A C 1
ATOM 1013 O O . LEU A 1 133 ? -7.521 1.854 -13.723 1.00 40.44 133 LEU A O 1
ATOM 1017 N N . PRO A 1 134 ? -9.010 2.870 -12.403 1.00 36.69 134 PRO A N 1
ATOM 1018 C CA . PRO A 1 134 ? -10.074 2.631 -13.357 1.00 36.69 134 PRO A CA 1
ATOM 1019 C C . PRO A 1 134 ? -9.705 3.465 -14.584 1.00 36.69 134 PRO A C 1
ATOM 1021 O O . PRO A 1 134 ? -9.063 4.510 -14.449 1.00 36.69 134 PRO A O 1
ATOM 1024 N N . SER A 1 135 ? -10.094 3.054 -15.781 1.00 37.09 135 SER A N 1
ATOM 1025 C CA . SER A 1 135 ? -10.097 3.971 -16.916 1.00 37.09 135 SER A CA 1
ATOM 1026 C C . SER A 1 135 ? -11.041 5.136 -16.573 1.00 37.09 135 SER A C 1
ATOM 1028 O O . SER A 1 135 ? -12.224 5.113 -16.900 1.00 37.09 135 SER A O 1
ATOM 1030 N N . ILE A 1 136 ? -10.559 6.121 -15.812 1.00 40.41 136 ILE A N 1
ATOM 1031 C CA . ILE A 1 136 ? -11.325 7.267 -15.362 1.00 40.41 136 ILE A CA 1
ATOM 1032 C C . ILE A 1 136 ? -11.396 8.155 -16.591 1.00 40.41 136 ILE A C 1
ATOM 1034 O O . ILE A 1 136 ? -10.504 8.948 -16.889 1.00 40.41 136 ILE A O 1
ATOM 1038 N N . CYS A 1 137 ? -12.502 7.994 -17.318 1.00 30.61 137 CYS A N 1
ATOM 1039 C CA . CYS A 1 137 ? -13.160 9.138 -17.914 1.00 30.61 137 CYS A CA 1
ATOM 1040 C C . CYS A 1 137 ? -13.115 10.266 -16.884 1.00 30.61 137 CYS A C 1
ATOM 1042 O O . CYS A 1 137 ? -13.707 10.160 -15.809 1.00 30.61 137 CYS A O 1
ATOM 1044 N N . LEU A 1 138 ? -12.376 11.323 -17.213 1.00 35.81 138 LEU A N 1
ATOM 1045 C CA . LEU A 1 138 ? -12.442 12.629 -16.574 1.00 35.81 138 LEU A CA 1
ATOM 1046 C C . LEU A 1 138 ? -13.881 13.162 -16.683 1.00 35.81 138 LEU A C 1
ATOM 1048 O O . LEU A 1 138 ? -14.197 14.000 -17.517 1.00 35.81 138 LEU A O 1
ATOM 1052 N N . SER A 1 139 ? -14.774 12.648 -15.848 1.00 29.36 139 SER A N 1
ATOM 1053 C CA . SER A 1 139 ? -16.057 13.254 -15.530 1.00 29.36 139 SER A CA 1
ATOM 1054 C C . SER A 1 139 ? -16.373 12.916 -14.080 1.00 29.36 139 SER A C 1
ATOM 1056 O O . SER A 1 139 ? -17.132 12.000 -13.763 1.00 29.36 139 SER A O 1
ATOM 1058 N N . VAL A 1 140 ? -15.736 13.667 -13.186 1.00 34.44 140 VAL A N 1
ATOM 1059 C CA . VAL A 1 140 ? -16.215 13.861 -11.820 1.00 34.44 140 VAL A CA 1
ATOM 1060 C C . VAL A 1 140 ? -17.687 14.274 -11.898 1.00 34.44 140 VAL A C 1
ATOM 1062 O O . VAL A 1 140 ? -18.013 15.410 -12.230 1.00 34.44 140 VAL A O 1
ATOM 1065 N N . SER A 1 141 ? -18.570 13.317 -11.624 1.00 28.39 141 SER A N 1
ATOM 1066 C CA . SER A 1 141 ? -19.970 13.546 -11.273 1.00 28.39 141 SER A CA 1
ATOM 1067 C C . SER A 1 141 ? -20.114 13.017 -9.845 1.00 28.39 141 SER A C 1
ATOM 1069 O O . SER A 1 141 ? -19.733 11.870 -9.602 1.00 28.39 141 SER A O 1
ATOM 1071 N N . PRO A 1 142 ? -20.590 13.815 -8.878 1.00 40.97 142 PRO A N 1
ATOM 1072 C CA . PRO A 1 142 ? -20.462 13.478 -7.470 1.00 40.97 142 PRO A CA 1
ATOM 1073 C C . PRO A 1 142 ? -21.696 12.716 -6.998 1.00 40.97 142 PRO A C 1
ATOM 1075 O O . PRO A 1 142 ? -22.528 13.296 -6.326 1.00 40.97 142 PRO A O 1
ATOM 1078 N N . PHE A 1 143 ? -21.868 11.446 -7.347 1.00 33.16 143 PHE A N 1
ATOM 1079 C CA . PHE A 1 143 ? -22.925 10.634 -6.737 1.00 33.16 143 PHE A CA 1
ATOM 1080 C C . PHE A 1 143 ? -22.561 9.163 -6.842 1.00 33.16 143 PHE A C 1
ATOM 1082 O O . PHE A 1 143 ? -22.605 8.628 -7.937 1.00 33.16 143 PHE A O 1
ATOM 1089 N N . PHE A 1 144 ? -22.224 8.531 -5.718 1.00 28.73 14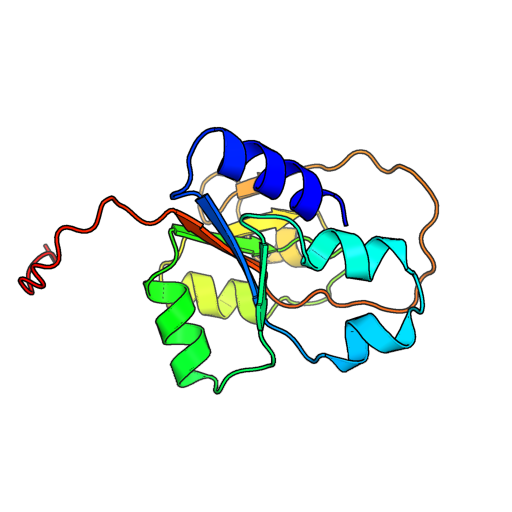4 PHE A N 1
ATOM 1090 C CA . PHE A 1 144 ? -22.722 7.202 -5.353 1.00 28.73 144 PHE A CA 1
ATOM 1091 C C . PHE A 1 144 ? -22.422 6.956 -3.868 1.00 28.73 144 PHE A C 1
ATOM 1093 O O . PHE A 1 144 ? -21.378 6.439 -3.489 1.00 28.73 144 PHE A O 1
ATOM 1100 N N . VAL A 1 145 ? -23.369 7.381 -3.030 1.00 30.08 145 VAL A N 1
ATOM 1101 C CA . VAL A 1 145 ? -23.646 6.788 -1.719 1.00 30.08 145 VAL A CA 1
ATOM 1102 C C . VAL A 1 145 ? -25.141 6.474 -1.736 1.00 30.08 145 VAL A C 1
ATOM 1104 O O . VAL A 1 145 ? -25.960 7.391 -1.801 1.00 30.08 145 VAL A O 1
ATOM 1107 N N . CYS A 1 146 ? -25.479 5.190 -1.753 1.00 33.84 146 CYS A N 1
ATOM 1108 C CA . CYS A 1 146 ? -26.733 4.614 -1.275 1.00 33.84 146 CYS A CA 1
ATOM 1109 C C . CYS A 1 146 ? -26.369 3.279 -0.633 1.00 33.84 146 CYS A C 1
ATOM 1111 O O . CYS A 1 146 ? -25.598 2.535 -1.281 1.00 33.84 146 CYS A O 1
#

Foldseek 3Di:
D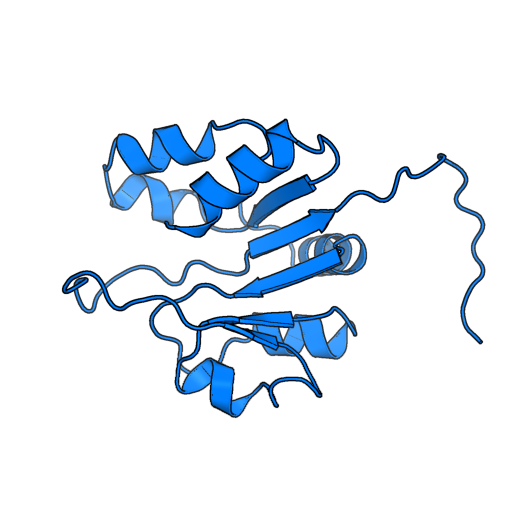PVLVVQLVVCVVPVLKAKEFEEAPCQVVVVPDPVSVVSCVRRRHHYDYHDPPVVVLVLLLQFQAKEAEDPDDQAQVVLVSSLVSVGAYEYEDDPRVVVVDDDPPSHHYDYDPPDDDDDPDDDRRHIMTIGNDDVDPPDPDDDDDD

Organism: Pinctada imbricata (NCBI:txid66713)

pLDDT: mean 71.72, std 21.05, range [28.39, 94.5]

InterPro domains:
  IPR001296 Glycosyl transferase, family 1 [PF00534] (3-121)
  IPR052622 Glycosyltransferase group 1 domain-containing protein [PTHR46660] (1-114)

Mean predicted aligned error: 10.64 Å

Nearest PDB structures (foldseek):
  3c48-assembly1_B  TM=8.097E-01  e=1.918E-03  Corynebacterium glutamicum
  2f9f-assembly1_A  TM=7.903E-01  e=2.839E-03  Archaeoglobus fulgidus DSM 4304
  3c48-assembly1_A  TM=7.838E-01  e=4.793E-03  Corynebacterium glutamicum
  3c4q-assembly2_B  TM=7.980E-01  e=2.304E-02  Corynebacterium glutamicum
  5d00-assembly1_A  TM=6.231E-01  e=3.689E-03  Bacillus subtilis subsp. subtilis str. 168

Secondary structure (DSSP, 8-state):
-HHHHHHHHHHHH-TTEEEEEES-THHHHTT--HHHHHHHTSTTEEEE----HHHHHHHHHHSSEEEE--S--S--HHHHHHHHTT--EEEES-HHHHHH--BTTTBEEE-----S---SS------EEEEE-----S--------

Radius of gyration: 15.78 Å; Cα contacts (8 Å, |Δi|>4): 225; chains: 1; bounding box: 50×34×35 Å

Solvent-accessible surface area (backbone atoms only — not comparable to full-atom values): 8723 Å² total; per-residue (Å²): 126,72,62,55,59,53,41,30,54,45,13,75,78,38,80,46,34,32,39,36,37,44,39,60,66,63,73,61,61,75,63,73,48,66,67,62,58,55,54,52,71,36,64,40,40,43,76,43,58,67,66,56,70,67,57,48,52,52,51,49,72,69,28,60,29,42,37,41,72,46,81,73,57,75,72,59,63,64,58,54,52,33,53,74,68,70,36,49,38,38,30,36,71,33,75,24,49,56,73,76,38,49,66,82,74,71,24,42,64,42,86,74,85,90,78,72,94,70,74,99,66,91,71,84,58,54,56,31,37,33,29,49,54,66,90,70,71,93,63,95,66,98,78,90,86,131